Protein AF-A0A392UYV6-F1 (afdb_monomer)

Radius of gyration: 14.65 Å; Cα contacts (8 Å, |Δi|>4): 57; chains: 1; bounding box: 31×23×43 Å

pLDDT: mean 88.65, std 9.31, range [50.84, 97.0]

Solvent-accessible surface area (backbone atoms only — not comparable to full-atom values): 4006 Å² total; per-residue (Å²): 134,88,79,51,48,84,70,82,83,88,64,84,82,70,62,100,74,58,32,80,87,30,43,13,62,61,38,68,49,42,63,23,41,36,51,93,71,34,60,70,58,54,51,53,53,48,51,34,38,76,70,66,76,42,81,82,81,82,76,80,85,124

Secondary structure (DSSP, 8-state):
-PPP---PPPPSSPPTT-EEEEEEGGGTTEEES-GGG-HHHHHHHHHHHHTTS---------

Foldseek 3Di:
DDDAAADDADDPPADPQFDQPEFDVNHVGHGGHYVVPDPVNVVVQVVCVVVVVDDDDPPPDD

Sequence (62 aa):
MVEPRSLPPIAPPYPPHFNANARCGYHDGLPGHSLENCRAFKYNVQELIDHKLLSFKEESRS

Structure (mmCIF, N/CA/C/O backbone):
data_AF-A0A392UYV6-F1
#
_entry.id   AF-A0A392UYV6-F1
#
loop_
_atom_site.group_PDB
_atom_site.id
_atom_site.type_symbol
_atom_site.label_atom_id
_atom_site.label_alt_id
_atom_site.label_comp_id
_atom_site.label_asym_id
_atom_site.label_entity_id
_atom_site.label_seq_id
_atom_site.pdbx_PDB_ins_code
_atom_site.Cartn_x
_atom_site.Cartn_y
_atom_site.Cartn_z
_atom_site.occupancy
_atom_site.B_iso_or_equiv
_atom_site.auth_seq_id
_atom_site.auth_comp_id
_atom_site.auth_asym_id
_atom_site.auth_atom_id
_atom_site.pdbx_PDB_model_num
ATOM 1 N N . MET A 1 1 ? -15.666 -8.725 0.610 1.00 58.59 1 MET A N 1
ATOM 2 C CA . MET A 1 1 ? -14.259 -9.036 0.271 1.00 58.59 1 MET A CA 1
ATOM 3 C C . MET A 1 1 ? -13.561 -7.704 0.030 1.00 58.59 1 MET A C 1
ATOM 5 O O . MET A 1 1 ? -14.205 -6.831 -0.535 1.00 58.59 1 MET A O 1
ATOM 9 N N . VAL A 1 2 ? -12.341 -7.493 0.536 1.00 66.94 2 VAL A N 1
ATOM 10 C CA . VAL A 1 2 ? -11.595 -6.240 0.296 1.00 66.94 2 VAL A CA 1
ATOM 11 C C . VAL A 1 2 ? -10.965 -6.332 -1.087 1.00 66.94 2 VAL A C 1
ATOM 13 O O . VAL A 1 2 ? -10.262 -7.300 -1.362 1.00 66.94 2 VAL A O 1
ATOM 16 N N . GLU A 1 3 ? -11.241 -5.357 -1.947 1.00 81.38 3 GLU A N 1
ATOM 17 C CA . GLU A 1 3 ? -10.663 -5.316 -3.288 1.00 81.38 3 GLU A CA 1
ATOM 18 C C . GLU A 1 3 ? -9.212 -4.795 -3.228 1.00 81.38 3 GLU A C 1
ATOM 20 O O . GLU A 1 3 ? -8.966 -3.762 -2.590 1.00 81.38 3 GLU A O 1
ATOM 25 N N . PRO A 1 4 ? -8.234 -5.498 -3.832 1.00 82.88 4 PRO A N 1
ATOM 26 C CA . PRO A 1 4 ? -6.853 -5.033 -3.897 1.00 82.88 4 PRO A CA 1
ATOM 27 C C . PRO A 1 4 ? -6.730 -3.727 -4.689 1.00 82.88 4 PRO A C 1
ATOM 29 O O . PRO A 1 4 ? -7.406 -3.517 -5.696 1.00 82.88 4 PRO A O 1
ATOM 32 N N . ARG A 1 5 ? -5.812 -2.847 -4.279 1.00 83.62 5 ARG A N 1
ATOM 33 C CA . ARG A 1 5 ? -5.514 -1.630 -5.041 1.00 83.62 5 ARG A CA 1
ATOM 34 C C . ARG A 1 5 ? -4.643 -1.961 -6.248 1.00 83.62 5 ARG A C 1
ATOM 36 O O . ARG A 1 5 ? -3.464 -2.263 -6.100 1.00 83.62 5 ARG A O 1
ATOM 43 N N . SER A 1 6 ? -5.194 -1.821 -7.447 1.00 85.81 6 SER A N 1
ATOM 44 C CA . SER A 1 6 ? -4.408 -1.886 -8.681 1.00 85.81 6 SER A CA 1
ATOM 45 C C . SER A 1 6 ? -3.477 -0.677 -8.791 1.00 85.81 6 SER A C 1
ATOM 47 O O . SER A 1 6 ? -3.915 0.467 -8.670 1.00 85.81 6 SER A O 1
ATOM 49 N N . LEU A 1 7 ? -2.191 -0.926 -9.032 1.00 86.81 7 LEU A N 1
ATOM 50 C CA . LEU A 1 7 ? -1.189 0.105 -9.306 1.00 86.81 7 LEU A CA 1
ATOM 51 C C . LEU A 1 7 ? -0.458 -0.214 -10.618 1.00 86.81 7 LEU A C 1
ATOM 53 O O . LEU A 1 7 ? -0.393 -1.378 -11.019 1.00 86.81 7 LEU A O 1
ATOM 57 N N . PRO A 1 8 ? 0.112 0.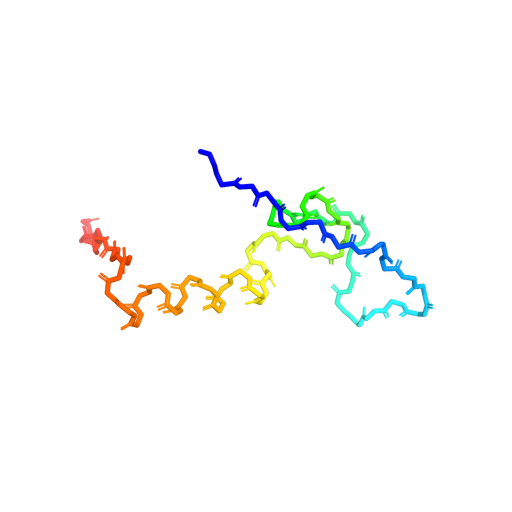794 -11.300 1.00 86.50 8 PRO A N 1
ATOM 58 C CA . PRO A 1 8 ? 0.973 0.539 -12.444 1.00 86.50 8 PRO A CA 1
ATOM 59 C C . PRO A 1 8 ? 2.224 -0.261 -12.023 1.00 86.50 8 PRO A C 1
ATOM 61 O O . PRO A 1 8 ? 2.725 -0.081 -10.906 1.00 86.50 8 PRO A O 1
ATOM 64 N N . PRO A 1 9 ? 2.766 -1.120 -12.907 1.00 83.31 9 PRO A N 1
ATOM 65 C CA . PRO A 1 9 ? 4.015 -1.827 -12.653 1.00 83.31 9 PRO A CA 1
ATOM 66 C C . PRO A 1 9 ? 5.168 -0.857 -12.375 1.00 83.31 9 PRO A C 1
ATOM 68 O O . PRO A 1 9 ? 5.315 0.163 -13.049 1.00 83.31 9 PRO A O 1
ATOM 71 N N . ILE A 1 10 ? 6.022 -1.196 -11.408 1.00 86.12 10 ILE A N 1
ATOM 72 C CA . ILE A 1 10 ? 7.242 -0.430 -11.138 1.00 86.12 10 ILE A CA 1
ATOM 73 C C . ILE A 1 10 ? 8.240 -0.629 -12.287 1.00 86.12 10 ILE A C 1
ATOM 75 O O . ILE A 1 10 ? 8.591 -1.762 -12.628 1.00 86.12 10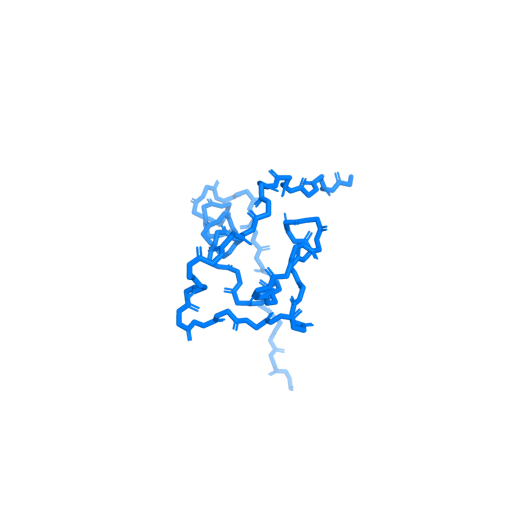 ILE A O 1
ATOM 79 N N . ALA A 1 11 ? 8.734 0.482 -12.833 1.00 87.31 11 ALA A N 1
ATOM 80 C CA . ALA A 1 11 ? 9.799 0.510 -13.829 1.00 87.31 11 ALA A CA 1
ATOM 81 C C . ALA A 1 11 ? 11.170 0.812 -13.183 1.00 87.31 11 ALA A C 1
ATOM 83 O O . ALA A 1 11 ? 11.223 1.435 -12.120 1.00 87.31 11 ALA A O 1
ATOM 84 N N . PRO A 1 12 ? 12.286 0.394 -13.807 1.00 88.44 12 PRO A N 1
ATOM 85 C 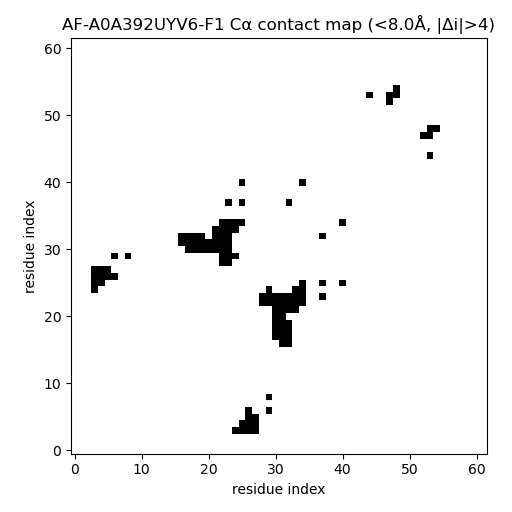CA . PRO A 1 12 ? 13.627 0.773 -13.374 1.00 88.44 12 PRO A CA 1
ATOM 86 C C . PRO A 1 12 ? 13.879 2.293 -13.487 1.00 88.44 12 PRO A C 1
ATOM 88 O O . PRO A 1 12 ? 13.325 2.927 -14.387 1.00 88.44 12 PRO A O 1
ATOM 91 N N . PRO A 1 13 ? 14.770 2.871 -12.656 1.00 91.62 13 PRO A N 1
ATOM 92 C CA . PRO A 1 13 ? 15.529 2.215 -11.592 1.00 91.62 13 PRO A CA 1
ATOM 93 C C . PRO A 1 13 ? 14.653 1.888 -10.378 1.00 91.62 13 PRO A C 1
ATOM 95 O O . PRO A 1 13 ? 13.839 2.692 -9.928 1.00 91.62 13 PRO A O 1
ATOM 98 N N . TYR A 1 14 ? 14.832 0.683 -9.842 1.00 91.50 14 TYR A N 1
ATOM 99 C CA . TYR A 1 14 ? 14.055 0.225 -8.700 1.00 91.50 14 TYR A CA 1
ATOM 100 C C . TYR A 1 14 ? 14.440 0.972 -7.414 1.00 91.50 14 TYR A C 1
ATOM 102 O O . TYR A 1 14 ? 15.614 1.300 -7.222 1.00 91.50 14 TYR A O 1
ATOM 110 N N . PRO A 1 15 ? 13.484 1.205 -6.497 1.00 87.25 15 PRO A N 1
ATOM 111 C CA . PRO A 1 15 ? 13.792 1.786 -5.197 1.00 87.25 15 PRO A CA 1
ATOM 112 C C . PRO A 1 15 ? 14.703 0.859 -4.360 1.00 87.25 15 PRO A C 1
ATOM 114 O O . PRO A 1 15 ? 14.670 -0.359 -4.538 1.00 87.25 15 PRO A O 1
ATOM 117 N N . PRO A 1 16 ? 15.470 1.398 -3.391 1.00 86.81 16 PRO A N 1
ATOM 118 C CA . PRO A 1 16 ? 16.537 0.682 -2.668 1.00 86.81 16 PRO A CA 1
ATOM 119 C C . PRO A 1 16 ? 16.094 -0.534 -1.833 1.00 86.81 16 PRO A C 1
ATOM 121 O O . PRO A 1 16 ? 16.931 -1.302 -1.371 1.00 86.81 16 PRO A O 1
ATOM 124 N N . HIS A 1 17 ? 14.790 -0.736 -1.643 1.00 86.12 17 HIS A N 1
ATOM 125 C CA . HIS A 1 17 ? 14.226 -1.883 -0.921 1.00 86.12 17 HIS A CA 1
ATOM 126 C C . HIS A 1 17 ? 13.324 -2.750 -1.805 1.00 86.12 17 HIS A C 1
ATOM 128 O O . HIS A 1 17 ? 12.506 -3.515 -1.296 1.00 86.12 17 HIS A O 1
ATOM 134 N N . PHE A 1 18 ? 13.436 -2.601 -3.126 1.00 92.38 18 PHE A N 1
ATOM 135 C CA . PHE A 1 18 ? 12.696 -3.420 -4.067 1.00 92.38 18 PHE A CA 1
ATOM 136 C C . PHE A 1 18 ? 13.215 -4.856 -4.043 1.00 92.38 18 PHE A C 1
ATOM 138 O O . PHE A 1 18 ? 14.381 -5.126 -4.321 1.00 92.38 18 PHE A O 1
ATOM 145 N N . ASN A 1 19 ? 12.317 -5.788 -3.757 1.00 92.94 19 ASN A N 1
ATOM 146 C CA . ASN A 1 19 ? 12.550 -7.214 -3.856 1.00 92.94 19 ASN A CA 1
ATOM 147 C C . ASN A 1 19 ? 11.630 -7.800 -4.934 1.00 92.94 19 ASN A C 1
ATOM 149 O O . ASN A 1 19 ? 10.419 -7.899 -4.737 1.00 92.94 19 ASN A O 1
ATOM 153 N N . ALA A 1 20 ? 12.217 -8.233 -6.053 1.00 92.50 20 ALA A N 1
ATOM 154 C CA . ALA A 1 20 ? 11.495 -8.822 -7.184 1.00 92.50 20 ALA A CA 1
ATOM 155 C C . ALA A 1 20 ? 10.729 -10.114 -6.828 1.00 92.50 20 ALA A C 1
ATOM 157 O O . ALA A 1 20 ? 9.757 -10.460 -7.500 1.00 92.50 20 ALA A O 1
ATOM 158 N N . ASN A 1 21 ? 11.148 -10.811 -5.765 1.00 94.00 21 ASN A N 1
ATOM 159 C CA . ASN A 1 21 ? 10.516 -12.040 -5.283 1.00 94.00 21 ASN A CA 1
ATOM 160 C C . ASN A 1 21 ? 9.408 -11.776 -4.253 1.00 94.00 21 ASN A C 1
ATOM 162 O O . ASN A 1 21 ? 8.587 -12.654 -3.999 1.00 94.00 21 ASN A O 1
ATOM 166 N N . ALA A 1 22 ? 9.369 -10.587 -3.647 1.00 95.12 22 ALA A N 1
ATOM 167 C CA . ALA A 1 22 ? 8.325 -10.225 -2.694 1.00 95.12 22 ALA A CA 1
ATOM 168 C C . ALA A 1 22 ? 7.068 -9.751 -3.426 1.00 95.12 22 ALA A C 1
ATOM 170 O O . ALA A 1 22 ? 7.169 -9.067 -4.441 1.00 95.12 22 ALA A O 1
ATOM 171 N N . ARG A 1 23 ? 5.889 -10.086 -2.894 1.00 93.25 23 ARG A N 1
ATOM 172 C CA . ARG A 1 23 ? 4.581 -9.780 -3.488 1.00 93.25 23 ARG A CA 1
ATOM 173 C C . ARG A 1 23 ? 3.675 -9.129 -2.446 1.00 93.25 23 ARG A C 1
ATOM 175 O O . ARG A 1 23 ? 3.580 -9.622 -1.321 1.00 93.25 23 ARG A O 1
ATOM 182 N N . CYS A 1 24 ? 2.991 -8.046 -2.813 1.00 94.12 24 CYS A N 1
ATOM 183 C CA . CYS A 1 24 ? 2.099 -7.330 -1.901 1.00 94.12 24 CYS A CA 1
ATOM 184 C C . CYS A 1 24 ? 0.631 -7.616 -2.229 1.00 94.12 24 CYS A C 1
ATOM 186 O O . CYS A 1 24 ? 0.119 -7.133 -3.235 1.00 94.12 24 CYS A O 1
ATOM 188 N N . GLY A 1 25 ? -0.071 -8.355 -1.364 1.00 92.12 25 GLY A N 1
ATOM 189 C CA . GLY A 1 25 ? -1.495 -8.670 -1.563 1.00 92.12 25 GLY A CA 1
ATOM 190 C C . GLY A 1 25 ? -2.416 -7.443 -1.559 1.00 92.12 25 GLY A C 1
ATOM 191 O O . GLY A 1 25 ? -3.460 -7.462 -2.195 1.00 92.12 25 GLY A O 1
ATOM 192 N N . TYR A 1 26 ? -2.007 -6.346 -0.909 1.00 92.56 26 TYR A N 1
ATOM 193 C CA . TYR A 1 26 ? -2.751 -5.081 -0.946 1.00 92.56 26 TYR A CA 1
ATOM 194 C C . TYR A 1 26 ? -2.699 -4.409 -2.325 1.00 92.56 26 TYR A C 1
ATOM 196 O O . TYR A 1 26 ? -3.601 -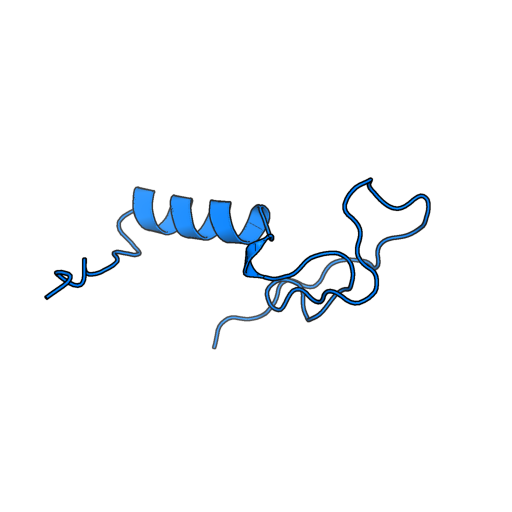3.649 -2.667 1.00 92.56 26 TYR A O 1
ATOM 204 N N . HIS A 1 27 ? -1.668 -4.718 -3.118 1.00 93.06 27 HIS A N 1
ATOM 205 C CA . HIS A 1 27 ? -1.454 -4.182 -4.459 1.00 93.06 27 HIS A CA 1
ATOM 206 C C . HIS A 1 27 ? -1.573 -5.258 -5.541 1.00 93.06 27 HIS A C 1
ATOM 208 O O . HIS A 1 27 ? -0.731 -5.332 -6.433 1.00 93.06 27 HIS A O 1
ATOM 214 N N . ASP A 1 28 ? -2.553 -6.151 -5.404 1.00 91.38 28 ASP A N 1
ATOM 215 C CA . ASP A 1 28 ? -2.849 -7.203 -6.386 1.00 91.38 28 ASP A CA 1
ATOM 216 C C . ASP A 1 28 ? -1.643 -8.107 -6.727 1.00 91.38 28 ASP A C 1
ATOM 218 O O . ASP A 1 28 ? -1.452 -8.579 -7.843 1.00 91.38 28 ASP A O 1
ATOM 222 N N . GLY A 1 29 ? -0.751 -8.322 -5.753 1.00 90.81 29 GLY A N 1
ATOM 223 C CA . GLY A 1 29 ? 0.429 -9.167 -5.929 1.00 90.81 29 GLY A CA 1
ATOM 224 C C . GLY A 1 29 ? 1.567 -8.519 -6.725 1.00 90.81 29 GLY A C 1
ATOM 225 O O . GLY A 1 29 ? 2.466 -9.225 -7.196 1.00 90.81 29 GLY A O 1
ATOM 226 N N . LEU A 1 30 ? 1.595 -7.190 -6.866 1.00 91.19 30 LEU A N 1
ATOM 227 C CA . LEU A 1 30 ? 2.724 -6.513 -7.504 1.00 91.19 30 LEU A CA 1
ATOM 228 C C . LEU A 1 30 ? 4.0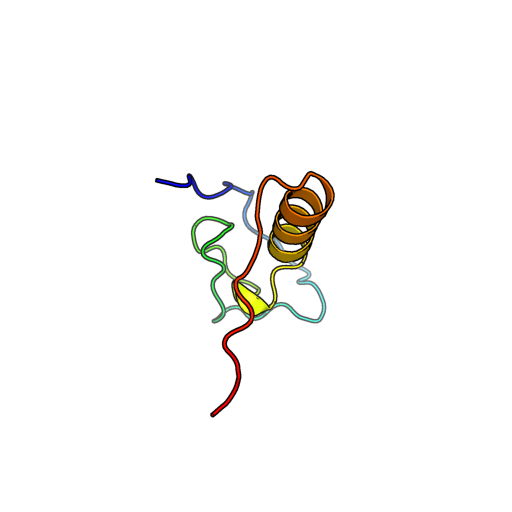56 -6.812 -6.790 1.00 91.19 30 LEU A C 1
ATOM 230 O O . LEU A 1 30 ? 4.095 -6.906 -5.554 1.00 91.19 30 LEU A O 1
ATOM 234 N N . PRO A 1 31 ? 5.152 -6.974 -7.559 1.00 92.81 31 PRO A N 1
ATOM 235 C CA . PRO A 1 31 ? 6.459 -7.245 -6.997 1.00 92.81 31 PRO A CA 1
ATOM 236 C C . PRO A 1 31 ? 7.045 -6.004 -6.321 1.00 92.81 31 PRO A C 1
ATOM 238 O O . PRO A 1 31 ? 6.778 -4.870 -6.722 1.00 92.81 31 PRO A O 1
ATOM 241 N N . GLY A 1 32 ? 7.888 -6.223 -5.316 1.00 93.50 32 GLY A N 1
ATOM 242 C CA . GLY A 1 32 ? 8.718 -5.181 -4.714 1.00 93.50 32 GLY A CA 1
ATOM 243 C C . GLY A 1 32 ? 8.766 -5.238 -3.194 1.00 93.50 32 GLY A C 1
ATOM 244 O O . GLY A 1 32 ? 9.838 -5.089 -2.622 1.00 93.50 32 GLY A O 1
ATOM 245 N N . HIS A 1 33 ? 7.639 -5.475 -2.525 1.00 94.50 33 HIS A N 1
ATOM 246 C CA . HIS A 1 33 ? 7.577 -5.621 -1.066 1.00 94.50 33 HIS A CA 1
ATOM 247 C C . HIS A 1 33 ? 6.472 -6.600 -0.654 1.00 94.50 33 HIS A C 1
ATOM 249 O O . HIS A 1 33 ? 5.562 -6.874 -1.431 1.00 94.50 33 HIS A O 1
ATOM 255 N N . SER A 1 34 ? 6.551 -7.135 0.565 1.00 94.69 34 SER A N 1
ATOM 256 C CA . SER A 1 34 ? 5.496 -7.964 1.161 1.00 94.69 34 SER A CA 1
ATOM 257 C C . SER A 1 34 ? 4.381 -7.103 1.759 1.00 94.69 34 SER A C 1
ATOM 259 O O . SER A 1 34 ? 4.597 -5.933 2.072 1.00 94.69 34 SER A O 1
ATOM 261 N N . LEU A 1 35 ? 3.202 -7.688 1.989 1.00 93.06 35 LEU A N 1
ATOM 262 C CA . LEU A 1 35 ? 2.094 -7.007 2.674 1.00 93.06 35 LEU A CA 1
ATOM 263 C C . LEU A 1 35 ? 2.522 -6.419 4.033 1.00 93.06 35 LEU A C 1
ATOM 265 O O . LEU A 1 35 ? 2.224 -5.266 4.331 1.00 93.06 35 LEU A O 1
ATOM 269 N N . GLU A 1 36 ? 3.294 -7.176 4.815 1.00 92.50 36 GLU A N 1
ATOM 270 C CA . GLU A 1 36 ? 3.800 -6.753 6.129 1.00 92.50 36 GLU A CA 1
ATOM 271 C C . GLU A 1 36 ? 4.728 -5.536 6.066 1.00 92.50 36 GLU A C 1
ATOM 273 O O . GLU A 1 36 ? 4.844 -4.791 7.038 1.00 92.50 36 GLU A O 1
ATOM 278 N N . ASN A 1 37 ? 5.388 -5.303 4.930 1.00 9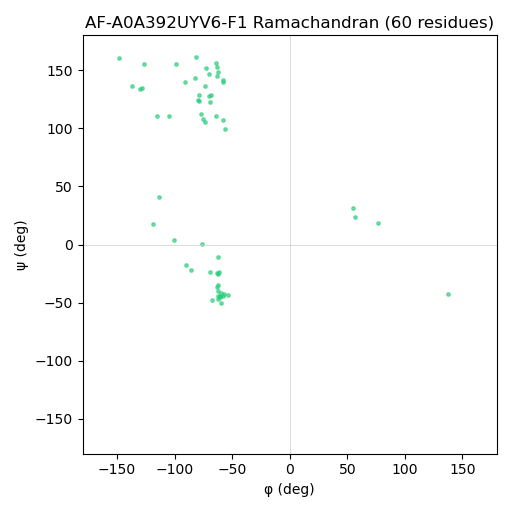2.56 37 ASN A N 1
ATOM 279 C CA . ASN A 1 37 ? 6.250 -4.141 4.725 1.00 92.56 37 ASN A CA 1
ATOM 280 C C . ASN A 1 37 ? 5.560 -3.022 3.923 1.00 92.56 37 ASN A C 1
ATOM 282 O O . ASN A 1 37 ? 6.173 -2.000 3.611 1.00 92.56 37 ASN A O 1
ATOM 286 N N . CYS A 1 38 ? 4.278 -3.192 3.589 1.00 93.44 38 CYS A N 1
ATOM 287 C CA . CYS A 1 38 ? 3.512 -2.207 2.845 1.00 93.44 38 CYS A CA 1
ATOM 288 C C . CYS A 1 38 ? 3.163 -1.014 3.738 1.00 93.44 38 CYS A C 1
ATOM 290 O O . CYS A 1 38 ? 2.270 -1.077 4.582 1.00 93.44 38 CYS A O 1
ATOM 292 N N . AR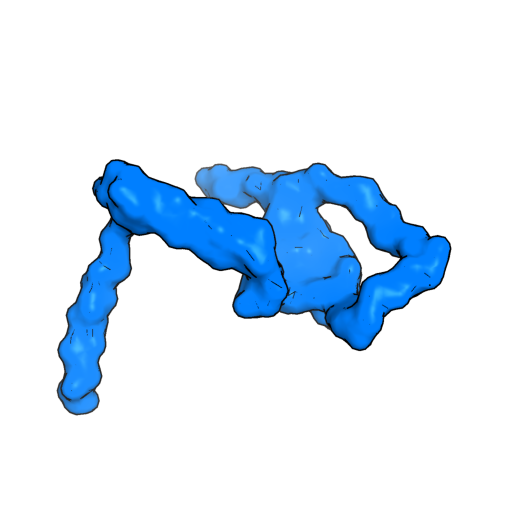G A 1 39 ? 3.861 0.107 3.530 1.00 92.50 39 ARG A N 1
ATOM 293 C CA . ARG A 1 39 ? 3.598 1.346 4.276 1.00 92.50 39 ARG A CA 1
ATOM 294 C C . ARG A 1 39 ? 2.178 1.858 4.050 1.00 92.50 39 ARG A C 1
ATOM 296 O O . ARG A 1 39 ? 1.511 2.185 5.019 1.00 92.50 39 ARG A O 1
ATOM 303 N N . ALA A 1 40 ? 1.705 1.870 2.802 1.00 91.12 40 ALA A N 1
ATOM 304 C CA . ALA A 1 40 ? 0.353 2.323 2.471 1.00 91.12 40 ALA A CA 1
ATOM 305 C C . ALA A 1 40 ? -0.716 1.514 3.222 1.00 91.12 40 ALA A C 1
ATOM 307 O O . ALA A 1 40 ? -1.626 2.090 3.806 1.00 91.12 40 ALA A O 1
ATOM 308 N N . PHE A 1 41 ? -0.558 0.188 3.274 1.00 93.00 41 PHE A N 1
ATOM 309 C CA . PHE A 1 41 ? -1.443 -0.673 4.052 1.00 93.00 41 PHE A CA 1
ATOM 310 C C . PHE A 1 41 ? -1.420 -0.314 5.543 1.00 93.00 41 PHE A C 1
ATOM 312 O O . PHE A 1 41 ? -2.478 -0.079 6.116 1.00 93.00 41 PHE A O 1
ATOM 319 N N . LYS A 1 42 ? -0.232 -0.190 6.156 1.00 94.56 42 LYS A N 1
ATOM 320 C CA . LYS A 1 42 ? -0.100 0.195 7.574 1.00 94.56 42 LYS A CA 1
ATOM 321 C C . LYS A 1 42 ? -0.760 1.536 7.886 1.00 94.56 42 LYS A C 1
ATOM 323 O O . LYS A 1 42 ? -1.450 1.633 8.892 1.00 94.56 42 LYS A O 1
ATOM 328 N N . TYR A 1 43 ? -0.583 2.538 7.023 1.00 95.62 43 TYR A N 1
ATOM 329 C CA . TYR A 1 43 ? -1.229 3.839 7.193 1.00 95.62 43 TYR A CA 1
ATOM 330 C C . TYR A 1 43 ? -2.752 3.726 7.152 1.00 95.62 43 TYR A C 1
ATOM 332 O O . TYR A 1 43 ? -3.401 4.225 8.059 1.00 95.62 43 TYR A O 1
ATOM 340 N N . ASN A 1 44 ? -3.319 3.005 6.181 1.00 93.75 44 ASN A N 1
ATOM 341 C CA . ASN A 1 44 ? -4.772 2.824 6.120 1.00 93.75 44 ASN A CA 1
ATOM 342 C C . ASN A 1 44 ? -5.312 2.079 7.348 1.00 93.75 44 ASN A C 1
ATOM 344 O O . ASN A 1 44 ? -6.364 2.433 7.866 1.00 93.75 44 ASN A O 1
ATOM 348 N N . VAL A 1 45 ? -4.601 1.053 7.832 1.00 93.94 45 VAL A N 1
ATOM 349 C CA . VAL A 1 45 ? -4.976 0.362 9.075 1.00 93.94 45 VAL A CA 1
ATOM 350 C C . VAL A 1 45 ? -4.953 1.342 10.249 1.00 93.94 45 VAL A C 1
ATOM 352 O O . VAL A 1 45 ? -5.904 1.357 11.023 1.00 93.94 45 VAL A O 1
ATOM 355 N N . GLN A 1 46 ? -3.922 2.184 10.354 1.00 95.94 46 GLN A N 1
ATOM 356 C CA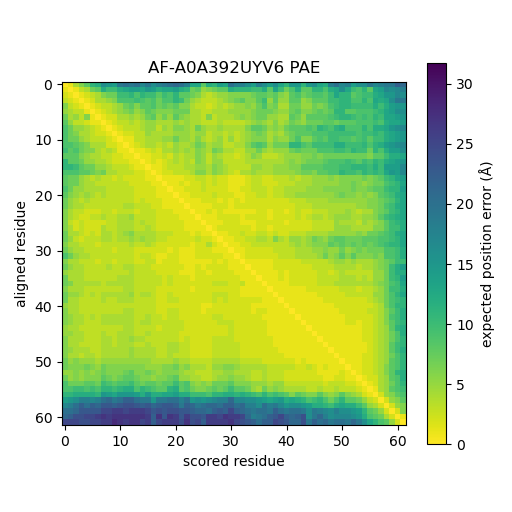 . GLN A 1 46 ? -3.831 3.197 11.404 1.00 95.94 46 GLN A CA 1
ATOM 357 C C . GLN A 1 46 ? -4.965 4.225 11.314 1.00 95.94 46 GLN A C 1
ATOM 359 O O . GLN A 1 46 ? -5.602 4.485 12.326 1.00 95.94 46 GLN A O 1
ATOM 364 N N . GLU A 1 47 ? -5.302 4.732 10.125 1.00 96.69 47 GLU A N 1
ATOM 365 C CA . GLU A 1 47 ? -6.443 5.643 9.961 1.00 96.69 47 GLU A CA 1
ATOM 366 C C . GLU A 1 47 ? -7.754 4.987 10.412 1.00 96.69 47 GLU A C 1
ATOM 368 O O . GLU A 1 47 ? -8.554 5.605 11.112 1.00 96.69 47 GLU A O 1
ATOM 373 N N . LEU A 1 48 ? -7.974 3.710 10.088 1.00 95.75 48 LEU A N 1
ATOM 374 C CA . LEU A 1 48 ? -9.162 2.989 10.556 1.00 95.75 48 LEU A CA 1
ATOM 375 C C . LEU A 1 48 ? -9.207 2.864 12.088 1.00 95.75 48 LEU A C 1
ATOM 377 O O . LEU A 1 48 ? -10.296 2.927 12.666 1.00 95.75 48 LEU A O 1
ATOM 381 N N . ILE A 1 49 ? -8.053 2.708 12.742 1.00 96.50 49 ILE A N 1
ATOM 382 C CA . ILE A 1 49 ? -7.944 2.719 14.208 1.00 96.50 49 ILE A CA 1
ATOM 383 C C . ILE A 1 49 ? -8.257 4.112 14.757 1.00 96.50 49 ILE A C 1
ATOM 385 O O . ILE A 1 49 ? -9.067 4.240 15.675 1.00 96.50 49 ILE A O 1
ATOM 389 N N . ASP A 1 50 ? -7.659 5.154 14.182 1.00 96.88 50 ASP A N 1
ATOM 390 C CA . ASP A 1 50 ? -7.809 6.540 14.634 1.00 96.88 50 ASP A CA 1
ATOM 391 C C . ASP A 1 50 ? -9.268 7.010 14.504 1.00 96.88 50 ASP A C 1
ATOM 393 O O . ASP A 1 50 ? -9.808 7.674 15.393 1.00 96.88 50 ASP A O 1
ATOM 397 N N . HIS A 1 51 ? -9.955 6.570 13.446 1.00 97.00 51 HIS A N 1
ATOM 398 C CA . HIS A 1 51 ? -11.389 6.774 13.240 1.00 97.00 51 HIS A CA 1
ATOM 399 C C . HIS A 1 51 ? -12.286 5.854 14.089 1.00 97.00 51 HIS A C 1
ATOM 401 O O . HIS A 1 51 ? -13.511 5.950 14.000 1.00 97.00 51 HIS A O 1
ATOM 407 N N . LYS A 1 52 ? -11.711 4.974 14.920 1.00 95.00 52 LYS A N 1
ATOM 408 C CA . LYS A 1 52 ? -12.417 3.982 15.754 1.00 95.00 52 LYS A CA 1
ATOM 409 C C . LYS A 1 52 ? -13.317 3.030 14.955 1.00 95.00 52 LYS A C 1
ATOM 411 O O . LYS A 1 52 ? -14.263 2.463 15.498 1.00 95.00 52 LYS A O 1
ATOM 416 N N . LEU A 1 53 ? -13.022 2.849 13.669 1.00 95.62 53 LEU A N 1
ATOM 417 C CA . LEU A 1 53 ? -13.708 1.906 12.781 1.00 95.62 53 LEU A CA 1
ATOM 418 C C . LEU A 1 53 ? -13.103 0.504 12.879 1.00 95.62 53 LEU A C 1
ATOM 420 O O . LEU A 1 53 ? -13.760 -0.483 12.555 1.00 95.62 53 LEU A O 1
ATOM 424 N N . LEU A 1 54 ? -11.853 0.422 13.333 1.00 93.69 54 LEU A N 1
ATOM 425 C CA . LEU A 1 54 ? -11.132 -0.813 13.583 1.00 93.69 54 LEU A CA 1
ATOM 426 C C . LEU A 1 54 ? -10.546 -0.789 14.997 1.00 93.69 54 LEU A C 1
ATOM 428 O O . LEU A 1 54 ? -9.955 0.195 15.427 1.00 93.69 54 LEU A O 1
ATOM 432 N N . SER A 1 55 ? -10.695 -1.892 15.720 1.00 92.06 55 SER A N 1
ATOM 433 C CA . SER A 1 55 ? -10.073 -2.112 17.023 1.00 92.06 55 SER A CA 1
ATOM 434 C C . SER A 1 55 ? -9.541 -3.535 17.053 1.00 92.06 55 SER A C 1
ATOM 436 O O . SER A 1 55 ? -10.213 -4.473 16.620 1.00 92.06 55 SER A O 1
ATOM 438 N N . PHE A 1 56 ? -8.327 -3.687 17.566 1.00 88.31 56 PHE A N 1
ATOM 439 C CA . PHE A 1 56 ? -7.765 -4.992 17.869 1.00 88.31 56 PHE A CA 1
ATOM 440 C C . PHE A 1 56 ? -8.116 -5.352 19.309 1.00 88.31 56 PHE A C 1
ATOM 442 O O . PHE A 1 56 ? -8.087 -4.498 20.198 1.00 88.31 56 PHE A O 1
ATOM 449 N N . LYS A 1 57 ? -8.464 -6.618 19.539 1.00 86.62 57 LYS A N 1
ATOM 450 C CA . LYS A 1 57 ? -8.495 -7.160 20.893 1.00 86.62 57 LYS A CA 1
ATOM 451 C C . LYS A 1 57 ? -7.054 -7.466 21.277 1.00 86.62 57 LYS A C 1
ATOM 453 O O . LYS A 1 57 ? -6.384 -8.205 20.562 1.00 86.62 57 LYS A O 1
ATOM 458 N N . GLU A 1 58 ? -6.595 -6.890 22.378 1.00 80.25 58 GLU A N 1
ATOM 459 C CA . GLU A 1 58 ? -5.348 -7.308 23.012 1.00 80.25 58 GLU A CA 1
ATOM 460 C C . GLU A 1 58 ? -5.560 -8.748 23.486 1.00 80.25 58 GLU A C 1
ATOM 462 O O . GLU A 1 58 ? -6.372 -9.000 24.380 1.00 80.25 58 GLU A O 1
ATOM 467 N N . GLU A 1 59 ? -4.894 -9.713 22.857 1.00 74.75 59 GLU A N 1
ATOM 468 C CA . GLU A 1 59 ? -4.853 -11.058 23.412 1.00 74.75 59 GLU A CA 1
ATOM 469 C C . GLU A 1 59 ? -3.879 -11.016 24.587 1.00 74.75 59 GLU A C 1
ATOM 471 O O . GLU A 1 59 ? -2.672 -10.833 24.414 1.00 74.75 59 GLU A O 1
ATOM 476 N N . SER A 1 60 ? -4.417 -11.105 25.804 1.00 69.50 60 SER A N 1
ATOM 477 C CA . SER A 1 60 ? -3.609 -11.203 27.012 1.00 69.50 60 SER A CA 1
ATOM 478 C C . SER A 1 60 ? -2.727 -12.437 26.886 1.00 69.50 60 SER A C 1
ATOM 480 O O . SER A 1 60 ? -3.224 -13.562 26.973 1.00 69.50 60 SER A O 1
ATOM 482 N N . ARG A 1 61 ? -1.431 -12.216 26.652 1.00 63.12 61 ARG A N 1
ATOM 483 C CA . ARG A 1 61 ? -0.411 -13.261 26.603 1.00 63.12 61 ARG A CA 1
ATOM 484 C C . ARG A 1 61 ? -0.454 -14.033 27.924 1.00 63.12 61 ARG A C 1
ATOM 486 O O . ARG A 1 61 ? 0.032 -13.532 28.936 1.00 63.12 61 ARG A O 1
ATOM 493 N N . SER A 1 62 ? -1.110 -15.191 27.903 1.00 50.84 62 SER A N 1
ATOM 494 C CA . SER A 1 62 ? -1.042 -16.189 28.974 1.00 50.84 62 SER A CA 1
ATOM 495 C C . SER A 1 62 ? 0.266 -16.960 28.871 1.00 50.84 62 SER A C 1
ATOM 497 O O . SER A 1 62 ? 0.749 -17.139 27.727 1.00 50.8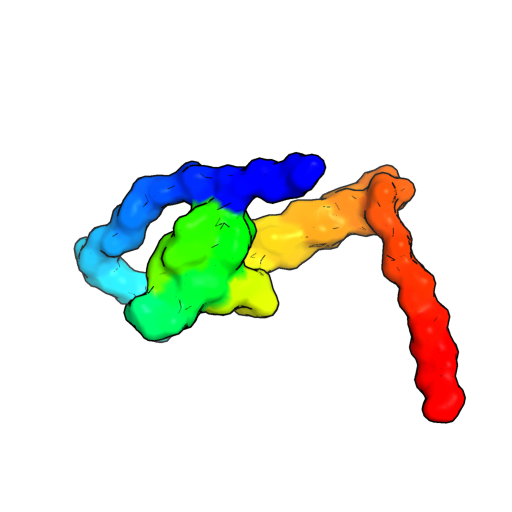4 62 SER A O 1
#

Mean predicted aligned error: 5.82 Å

Organism: NCBI:txid97028